Protein AF-A0A0B5HPB4-F1 (afdb_monomer_lite)

Foldseek 3Di:
DDPVVVVVVVVVVVVVVVVVVVVVVVVVVVVPDPPPDPDPPVPQQLVRVDPDPVSSVVRLVVLLVVCLVVLPLVSLVSNPDPVSSLVSNLSSCLSVVVLVRNPPPVSSVVD

Sequence (111 aa):
MNKKYNNLIIFLVALVVVLIVISYLKNLNVQEKTDLGGETTVQKSCGETCKTEACLYGCYSSTINLAVAEGNIDRCNEIKSDATKQSCLDQVNLALKNCNKIVNQGLRELC

pLDDT: mean 73.92, std 15.48, range [35.47, 92.44]

Structure (mmCIF, N/CA/C/O backbone):
data_AF-A0A0B5HPB4-F1
#
_entry.id   AF-A0A0B5HPB4-F1
#
loop_
_atom_site.group_PDB
_atom_site.id
_atom_site.type_symbol
_atom_site.label_atom_id
_atom_site.label_alt_id
_atom_site.label_comp_id
_atom_site.label_asym_id
_atom_site.label_entity_id
_atom_site.label_seq_id
_atom_site.pdbx_PDB_ins_code
_atom_site.Cartn_x
_atom_site.Cartn_y
_atom_site.Cartn_z
_atom_site.occupancy
_atom_site.B_iso_or_equiv
_atom_site.auth_seq_id
_atom_site.auth_comp_id
_atom_site.auth_asym_id
_atom_site.auth_atom_id
_atom_site.pdbx_PDB_model_num
ATOM 1 N N . MET A 1 1 ? 43.621 40.023 -2.710 1.00 53.75 1 MET A N 1
ATOM 2 C CA . MET A 1 1 ? 43.277 38.651 -2.269 1.00 53.75 1 MET A CA 1
ATOM 3 C C . MET A 1 1 ? 43.383 37.708 -3.458 1.00 53.75 1 MET A C 1
ATOM 5 O O . MET A 1 1 ? 42.753 37.943 -4.479 1.00 53.75 1 MET A O 1
ATOM 9 N N . ASN A 1 2 ? 44.282 36.726 -3.368 1.00 53.97 2 ASN A N 1
ATOM 10 C CA . ASN A 1 2 ? 44.743 35.900 -4.487 1.00 53.97 2 ASN A CA 1
ATOM 11 C C . ASN A 1 2 ? 43.601 35.050 -5.073 1.00 53.97 2 ASN A C 1
ATOM 13 O O . ASN A 1 2 ? 43.009 34.246 -4.359 1.00 53.97 2 ASN A O 1
ATOM 17 N N . LYS A 1 3 ? 43.339 35.179 -6.382 1.00 58.47 3 LYS A N 1
ATOM 18 C CA . LYS A 1 3 ? 42.275 34.481 -7.144 1.00 58.47 3 LYS A CA 1
ATOM 19 C C . LYS A 1 3 ? 42.241 32.957 -6.902 1.00 58.47 3 LYS A C 1
ATOM 21 O O . LYS A 1 3 ? 41.180 32.346 -6.930 1.00 58.47 3 LYS A O 1
ATOM 26 N N . LYS A 1 4 ? 43.399 32.368 -6.575 1.00 58.59 4 LYS A N 1
ATOM 27 C CA . LYS A 1 4 ? 43.562 30.959 -6.174 1.00 58.59 4 LYS A CA 1
ATOM 28 C C . LYS A 1 4 ? 42.843 30.599 -4.864 1.00 58.59 4 LYS A C 1
ATOM 30 O O . LYS A 1 4 ? 42.250 29.532 -4.791 1.00 58.59 4 LYS A O 1
ATOM 35 N N . TYR A 1 5 ? 42.846 31.481 -3.862 1.00 60.78 5 TYR A N 1
ATOM 36 C CA . TYR A 1 5 ? 42.172 31.235 -2.579 1.00 60.78 5 TYR A CA 1
ATOM 37 C C . TYR A 1 5 ? 40.654 31.305 -2.714 1.00 60.78 5 TYR A C 1
ATOM 39 O O . TYR A 1 5 ? 39.963 30.525 -2.075 1.00 60.78 5 TYR A O 1
ATOM 47 N N . ASN A 1 6 ? 40.128 32.176 -3.581 1.00 62.12 6 ASN A N 1
ATOM 48 C CA . ASN A 1 6 ? 38.685 32.254 -3.809 1.00 62.12 6 ASN A CA 1
ATOM 49 C C . ASN A 1 6 ? 38.151 30.964 -4.457 1.00 62.12 6 ASN A C 1
ATOM 51 O O . ASN A 1 6 ? 37.158 30.408 -4.005 1.00 62.12 6 ASN A O 1
ATOM 55 N N . ASN A 1 7 ? 38.872 30.425 -5.447 1.00 67.38 7 ASN A N 1
ATOM 56 C CA . ASN A 1 7 ? 38.519 29.141 -6.058 1.00 67.38 7 ASN A CA 1
ATOM 57 C C . ASN A 1 7 ? 38.657 27.968 -5.075 1.00 67.38 7 ASN A C 1
ATOM 59 O O . ASN A 1 7 ? 37.837 27.055 -5.103 1.00 67.38 7 ASN A O 1
ATOM 63 N N . LEU A 1 8 ? 39.660 28.003 -4.190 1.00 74.31 8 LEU A N 1
ATOM 64 C CA . LEU A 1 8 ? 39.841 26.987 -3.152 1.00 74.31 8 LEU A CA 1
ATOM 65 C C . LEU A 1 8 ? 38.703 27.021 -2.121 1.00 74.31 8 LEU A C 1
ATOM 67 O O . LEU A 1 8 ? 38.196 25.973 -1.738 1.00 74.31 8 LEU A O 1
ATOM 71 N N . ILE A 1 9 ? 38.256 28.213 -1.717 1.00 74.81 9 ILE A N 1
ATOM 72 C CA . ILE A 1 9 ? 37.119 28.383 -0.803 1.00 74.81 9 ILE A CA 1
ATOM 73 C C . ILE A 1 9 ? 35.829 27.876 -1.454 1.00 74.81 9 ILE A C 1
ATOM 75 O O . ILE A 1 9 ? 35.102 27.111 -0.829 1.00 74.81 9 ILE A O 1
ATOM 79 N N . ILE A 1 10 ? 35.569 28.229 -2.716 1.00 75.81 10 ILE A N 1
ATOM 80 C CA . ILE A 1 10 ? 34.388 27.746 -3.451 1.00 75.81 10 ILE A CA 1
ATOM 81 C C . ILE A 1 10 ? 34.395 26.214 -3.545 1.00 75.81 10 ILE A C 1
ATOM 83 O O . ILE A 1 10 ? 33.370 25.577 -3.310 1.00 75.81 10 ILE A O 1
ATOM 87 N N . PHE A 1 11 ? 35.555 25.614 -3.826 1.00 79.94 11 PHE A N 1
ATOM 88 C CA . PHE A 1 11 ? 35.703 24.161 -3.877 1.00 79.94 11 PHE A CA 1
ATOM 89 C C . PHE A 1 11 ? 35.436 23.500 -2.518 1.00 79.94 11 PHE A C 1
ATOM 91 O O . PHE A 1 11 ? 34.715 22.507 -2.448 1.00 79.94 11 PHE A O 1
ATOM 98 N N . LEU A 1 12 ? 35.961 24.070 -1.429 1.00 80.00 12 LEU A N 1
ATOM 99 C CA . LEU A 1 12 ? 35.725 23.565 -0.075 1.00 80.00 12 LEU A CA 1
ATOM 100 C C . LEU A 1 12 ? 34.247 23.653 0.320 1.00 80.00 12 LEU A C 1
ATOM 102 O O . LEU A 1 12 ? 33.710 22.696 0.871 1.00 80.00 12 LEU A O 1
ATOM 106 N N . VAL A 1 13 ? 33.570 24.757 -0.005 1.00 80.62 13 VAL A N 1
ATOM 107 C CA . VAL A 1 13 ? 32.133 24.917 0.263 1.00 80.62 13 VAL A CA 1
ATOM 108 C C . VAL A 1 13 ? 31.316 23.892 -0.526 1.00 80.62 13 VAL A C 1
ATOM 110 O O . VAL A 1 13 ? 30.454 23.230 0.050 1.00 80.62 13 VAL A O 1
ATOM 113 N N . ALA A 1 14 ? 31.617 23.697 -1.812 1.00 78.00 14 ALA A N 1
ATOM 114 C CA . ALA A 1 14 ? 30.946 22.690 -2.632 1.00 78.00 14 ALA A CA 1
ATOM 115 C C . ALA A 1 14 ? 31.139 21.271 -2.068 1.00 78.00 14 ALA A C 1
ATOM 117 O O . ALA A 1 14 ? 30.181 20.506 -1.976 1.00 78.00 14 ALA A O 1
ATOM 118 N N . LEU A 1 15 ? 32.353 20.934 -1.624 1.00 84.88 15 LEU A N 1
ATOM 119 C CA . LEU A 1 15 ? 32.663 19.630 -1.042 1.00 84.88 15 LEU A CA 1
ATOM 120 C C . LEU A 1 15 ? 31.907 19.383 0.274 1.00 84.88 15 LEU A C 1
ATOM 122 O O . LEU A 1 15 ? 31.387 18.289 0.482 1.00 84.88 15 LEU A O 1
ATOM 126 N N . VAL A 1 16 ? 31.773 20.402 1.129 1.00 83.44 16 VAL A N 1
ATOM 127 C CA . VAL A 1 16 ? 30.967 20.312 2.359 1.00 83.44 16 VAL A CA 1
ATOM 128 C C . VAL A 1 16 ? 29.491 20.073 2.034 1.00 83.44 16 VAL A C 1
ATOM 130 O O . VAL A 1 16 ? 28.874 19.201 2.641 1.00 83.44 16 VAL A O 1
ATOM 133 N N . VAL A 1 17 ? 28.930 20.777 1.046 1.00 79.25 17 VAL A N 1
ATOM 134 C CA . VAL A 1 17 ? 27.537 20.567 0.614 1.00 79.25 17 VAL A CA 1
ATOM 135 C C . VAL A 1 17 ? 27.330 19.141 0.098 1.00 79.25 17 VAL A C 1
ATOM 137 O O . VAL A 1 17 ? 26.363 18.489 0.488 1.00 79.25 17 VAL A O 1
ATOM 140 N N . VAL A 1 18 ? 28.259 18.611 -0.703 1.00 80.38 18 VAL A N 1
ATOM 141 C CA . VAL A 1 18 ? 28.193 17.219 -1.183 1.00 80.38 18 VAL A CA 1
ATOM 142 C C . VAL A 1 18 ? 28.248 16.221 -0.020 1.00 80.38 18 VAL A C 1
ATOM 144 O O . VAL A 1 18 ? 27.456 15.281 0.010 1.00 80.38 18 VAL A O 1
ATOM 147 N N . LEU A 1 19 ? 29.121 16.428 0.971 1.00 75.62 19 LEU A N 1
ATOM 148 C CA . LEU A 1 19 ? 29.203 15.558 2.151 1.00 75.62 19 LEU A CA 1
ATOM 149 C C . LEU A 1 19 ? 27.927 15.589 3.001 1.00 75.62 19 LEU A C 1
ATOM 151 O O . LEU A 1 19 ? 27.502 14.544 3.501 1.00 75.62 19 LEU A O 1
ATOM 155 N N . ILE A 1 20 ? 27.291 16.756 3.135 1.00 75.19 20 ILE A N 1
ATOM 156 C CA . ILE A 1 20 ? 25.994 16.890 3.807 1.00 75.19 20 ILE A CA 1
ATOM 157 C C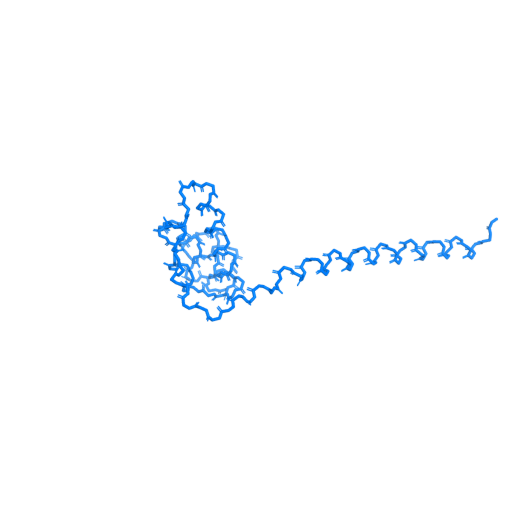 . ILE A 1 20 ? 24.942 16.071 3.052 1.00 75.19 20 ILE A C 1
ATOM 159 O O . ILE A 1 20 ? 24.282 15.232 3.660 1.00 75.19 20 ILE A O 1
ATOM 163 N N . VAL A 1 21 ? 24.837 16.226 1.729 1.00 70.31 21 VAL A N 1
ATOM 164 C CA . VAL A 1 21 ? 23.868 15.488 0.898 1.00 70.31 21 VAL A CA 1
ATOM 165 C C . VAL A 1 21 ? 24.081 13.971 0.985 1.00 70.31 21 VAL A C 1
ATOM 167 O O . VAL A 1 21 ? 23.119 13.232 1.183 1.00 70.31 21 VAL A O 1
ATOM 170 N N . ILE A 1 22 ? 25.330 13.493 0.935 1.00 68.94 22 ILE A N 1
ATOM 171 C CA . ILE A 1 22 ? 25.658 12.065 1.114 1.00 68.94 22 ILE A CA 1
ATOM 172 C C . ILE A 1 22 ? 25.275 11.576 2.518 1.00 68.94 22 ILE A C 1
ATOM 174 O O . ILE A 1 22 ? 24.799 10.452 2.668 1.00 68.94 22 ILE A O 1
ATOM 178 N N . SER A 1 23 ? 25.453 12.406 3.548 1.00 59.53 23 SER A N 1
ATOM 179 C CA . SER A 1 23 ? 25.074 12.064 4.926 1.00 59.53 23 SER A CA 1
ATOM 180 C C . SER A 1 23 ? 23.554 11.957 5.082 1.00 59.53 23 SER A C 1
ATOM 182 O O . SER A 1 23 ? 23.076 11.013 5.707 1.00 59.53 23 SER A O 1
ATOM 184 N N . TYR A 1 24 ? 22.789 12.853 4.447 1.00 56.91 24 TYR A N 1
ATOM 185 C CA . TYR A 1 24 ? 21.326 12.759 4.377 1.00 56.91 24 TYR A CA 1
ATOM 186 C C . TYR A 1 24 ? 20.865 11.503 3.618 1.00 56.91 24 TYR A C 1
ATOM 188 O O . TYR A 1 24 ? 19.980 10.797 4.096 1.00 56.91 24 TYR A O 1
ATOM 196 N N . LEU A 1 25 ? 21.499 11.171 2.487 1.00 55.72 25 LEU A N 1
ATOM 197 C CA . LEU A 1 25 ? 21.208 9.954 1.712 1.00 55.72 25 LEU A CA 1
ATOM 198 C C . LEU A 1 25 ? 21.549 8.668 2.480 1.00 55.72 25 LEU A C 1
ATOM 200 O O . LEU A 1 25 ? 20.783 7.709 2.440 1.00 55.72 25 LEU A O 1
ATOM 204 N N . LYS A 1 26 ? 22.661 8.639 3.227 1.00 54.38 26 LYS A N 1
ATOM 205 C CA . LYS A 1 26 ? 22.974 7.520 4.129 1.00 54.38 26 LYS A CA 1
ATOM 206 C C . LYS A 1 26 ? 21.941 7.387 5.241 1.00 54.38 26 LYS A C 1
ATOM 208 O O . LYS A 1 26 ? 21.562 6.268 5.551 1.00 54.38 26 LYS A O 1
ATOM 213 N N . ASN A 1 27 ? 21.466 8.493 5.810 1.00 48.38 27 ASN A N 1
ATOM 214 C CA . ASN A 1 27 ? 20.439 8.450 6.852 1.00 48.38 27 ASN A CA 1
ATOM 215 C C . ASN A 1 27 ? 19.091 7.916 6.325 1.00 48.38 27 ASN A C 1
ATOM 217 O O . ASN A 1 27 ? 18.360 7.268 7.065 1.00 48.38 27 ASN A O 1
ATOM 221 N N . LEU A 1 28 ? 18.796 8.120 5.035 1.00 49.47 28 LEU A N 1
ATOM 222 C CA . LEU A 1 28 ? 17.642 7.518 4.356 1.00 49.47 28 LEU A CA 1
ATOM 223 C C . LEU A 1 28 ? 17.830 6.009 4.102 1.00 49.47 28 LEU A C 1
ATOM 225 O O . LEU A 1 28 ? 16.894 5.246 4.300 1.00 49.47 28 LEU A O 1
ATOM 229 N N . ASN A 1 29 ? 19.044 5.559 3.762 1.00 42.69 29 ASN A N 1
ATOM 230 C CA . ASN A 1 29 ? 19.367 4.132 3.579 1.00 42.69 29 ASN A CA 1
ATOM 231 C C . ASN A 1 29 ? 19.594 3.348 4.889 1.00 42.69 29 ASN A C 1
ATOM 233 O O . ASN A 1 29 ? 19.732 2.130 4.851 1.00 42.69 29 ASN A O 1
ATOM 237 N N . VAL A 1 30 ? 19.660 4.012 6.048 1.00 45.28 30 VAL A N 1
ATOM 238 C CA . VAL A 1 30 ? 19.804 3.356 7.366 1.00 45.28 30 VAL A CA 1
ATOM 239 C C . VAL A 1 30 ? 18.442 3.014 7.992 1.00 45.28 30 VAL A C 1
ATOM 241 O O . VAL A 1 30 ? 18.394 2.293 8.984 1.00 45.28 30 VAL A O 1
ATOM 244 N N . GLN A 1 31 ? 17.321 3.430 7.389 1.00 45.53 31 GLN A N 1
ATOM 245 C CA . GLN A 1 31 ? 15.995 2.925 7.776 1.00 45.53 31 GLN A CA 1
ATOM 246 C C . GLN A 1 31 ? 15.605 1.592 7.121 1.00 45.53 31 GLN A C 1
ATOM 248 O O . GLN A 1 31 ? 14.547 1.058 7.441 1.00 45.53 31 GLN A O 1
ATOM 253 N N . GLU A 1 32 ? 16.466 0.990 6.298 1.00 51.94 32 GLU A N 1
ATOM 254 C CA . GLU A 1 32 ? 16.342 -0.421 5.930 1.00 51.94 32 GLU A CA 1
ATOM 255 C C . GLU A 1 32 ? 17.401 -1.249 6.656 1.00 51.94 32 GLU A C 1
ATOM 257 O O . GLU A 1 32 ? 18.536 -1.392 6.202 1.00 51.94 32 GLU A O 1
ATOM 262 N N . LYS A 1 33 ? 17.010 -1.767 7.824 1.00 46.06 33 LYS A N 1
ATOM 263 C CA . LYS A 1 33 ? 17.242 -3.143 8.299 1.00 46.06 33 LYS A CA 1
ATOM 264 C C . LYS A 1 33 ? 16.881 -3.214 9.776 1.00 46.06 33 LYS A C 1
ATOM 266 O O . LYS A 1 33 ? 17.742 -3.176 10.651 1.00 46.06 33 LYS A O 1
ATOM 271 N N . THR A 1 34 ? 15.596 -3.402 10.035 1.00 41.41 34 THR A N 1
ATOM 272 C CA . THR A 1 34 ? 15.179 -4.097 11.251 1.00 41.41 34 THR A CA 1
ATOM 273 C C . THR A 1 34 ? 14.674 -5.467 10.826 1.00 41.41 34 THR A C 1
ATOM 275 O O . THR A 1 34 ? 13.479 -5.729 10.766 1.00 41.41 34 THR A O 1
ATOM 278 N N . ASP A 1 35 ? 15.630 -6.320 10.463 1.00 51.50 35 ASP A N 1
ATOM 279 C CA . ASP A 1 35 ? 15.449 -7.765 10.392 1.00 51.50 35 ASP A CA 1
ATOM 280 C C . ASP A 1 35 ? 15.359 -8.260 11.845 1.00 51.50 35 ASP A C 1
ATOM 282 O O . ASP A 1 35 ? 16.352 -8.620 12.479 1.00 51.50 35 ASP A O 1
ATOM 286 N N . LEU A 1 36 ? 14.176 -8.117 12.444 1.00 46.34 36 LEU A N 1
ATOM 287 C CA . LEU A 1 36 ? 13.860 -8.719 13.733 1.00 46.34 36 LEU A CA 1
ATOM 288 C C . LEU A 1 36 ? 13.301 -10.102 13.455 1.00 46.34 36 LEU A C 1
ATOM 290 O O . LEU A 1 36 ? 12.097 -10.252 13.312 1.00 46.34 36 LEU A O 1
ATOM 294 N N . GLY A 1 37 ? 14.220 -11.063 13.401 1.00 35.47 37 GLY A N 1
ATOM 295 C CA . GLY A 1 37 ? 14.064 -12.374 14.016 1.00 35.47 37 GLY A CA 1
ATOM 296 C C . GLY A 1 37 ? 12.929 -13.245 13.490 1.00 35.47 37 GLY A C 1
ATOM 297 O O . GLY A 1 37 ? 11.755 -12.901 13.527 1.00 35.47 37 GLY A O 1
ATOM 298 N N . GLY A 1 38 ? 13.286 -14.475 13.133 1.00 37.06 38 GLY A N 1
ATOM 299 C CA . GLY A 1 38 ? 12.345 -15.584 13.122 1.00 37.06 38 GLY A CA 1
ATOM 300 C C . GLY A 1 38 ? 11.730 -15.796 14.508 1.00 37.06 38 GLY A C 1
ATOM 301 O O . GLY A 1 38 ? 12.159 -16.655 15.265 1.00 37.06 38 GLY A O 1
ATOM 302 N N . GLU A 1 39 ? 10.701 -15.028 14.823 1.00 36.25 39 GLU A N 1
ATOM 303 C CA . GLU A 1 39 ? 9.603 -15.441 15.667 1.00 36.25 39 GLU A CA 1
ATOM 304 C C . GLU A 1 39 ? 8.389 -15.465 14.752 1.00 36.25 39 GLU A C 1
ATOM 306 O O . GLU A 1 39 ? 8.094 -14.487 14.064 1.00 36.25 39 GLU A O 1
ATOM 311 N N . THR A 1 40 ? 7.655 -16.572 14.760 1.00 41.50 40 THR A N 1
ATOM 312 C CA . THR A 1 40 ? 6.226 -16.596 14.440 1.00 41.50 40 THR A CA 1
ATOM 313 C C . THR A 1 40 ? 5.498 -15.662 15.411 1.00 41.50 40 THR A C 1
ATOM 315 O O . THR A 1 40 ? 4.759 -16.085 16.296 1.00 41.50 40 THR A O 1
ATOM 318 N N . THR A 1 41 ? 5.742 -14.362 15.281 1.00 40.88 41 THR A N 1
ATOM 319 C CA . THR A 1 41 ? 4.860 -13.334 15.778 1.00 40.88 41 THR A CA 1
ATOM 320 C C . THR A 1 41 ? 3.602 -13.535 14.965 1.00 40.88 41 THR A C 1
ATOM 322 O O . THR A 1 41 ? 3.591 -13.383 13.747 1.00 40.88 41 THR A O 1
ATOM 325 N N . VAL A 1 42 ? 2.538 -13.971 15.633 1.00 45.59 42 VAL A N 1
ATOM 326 C CA . VAL A 1 42 ? 1.192 -13.820 15.095 1.00 45.59 42 VAL A CA 1
ATOM 327 C C . VAL A 1 42 ? 1.060 -12.325 14.837 1.00 45.59 42 VAL A C 1
ATOM 329 O O . VAL A 1 42 ? 0.873 -11.550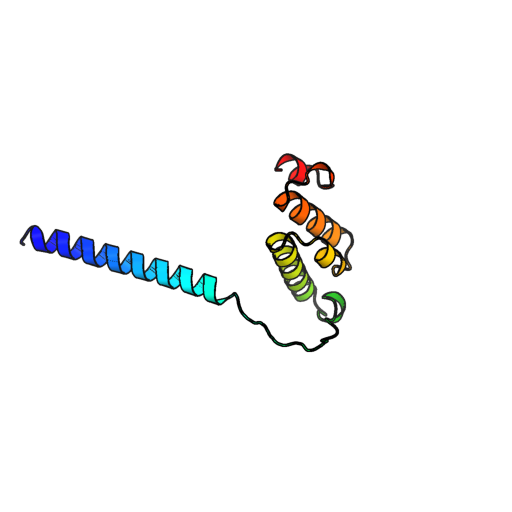 15.777 1.00 45.59 42 VAL A O 1
ATOM 332 N N . GLN A 1 43 ? 1.317 -11.909 13.596 1.00 53.22 43 GLN A N 1
ATOM 333 C CA . GLN A 1 43 ? 1.351 -10.512 13.215 1.00 53.22 43 GLN A CA 1
ATOM 334 C C . GLN A 1 43 ? -0.092 -10.044 13.312 1.00 53.22 43 GLN A C 1
ATOM 336 O O . GLN A 1 43 ? -0.918 -10.302 12.440 1.00 53.22 43 GLN A O 1
ATOM 341 N N . LYS A 1 44 ? -0.430 -9.468 14.467 1.00 59.50 44 LYS A N 1
ATOM 342 C CA . LYS A 1 44 ? -1.759 -8.930 14.720 1.00 59.50 44 LYS A CA 1
ATOM 343 C C . LYS A 1 44 ? -2.044 -7.927 13.620 1.00 59.50 44 LYS A C 1
ATOM 345 O O . LYS A 1 44 ? -1.267 -6.987 13.428 1.00 59.50 44 LYS A O 1
ATOM 350 N N . SER A 1 45 ? -3.155 -8.134 12.919 1.00 68.44 45 SER A N 1
ATOM 351 C CA . SER A 1 45 ? -3.583 -7.229 11.857 1.00 68.44 45 SER A CA 1
ATOM 352 C C . SER A 1 45 ? -3.638 -5.796 12.394 1.00 68.44 45 SER A C 1
ATOM 354 O O . SER A 1 45 ? -3.841 -5.581 13.593 1.00 68.44 45 SER A O 1
ATOM 356 N N . CYS A 1 46 ? -3.497 -4.788 11.531 1.00 73.00 46 CYS A N 1
ATOM 357 C CA . CYS A 1 46 ? -3.624 -3.391 11.961 1.00 73.00 46 CYS A CA 1
ATOM 358 C C . CYS A 1 46 ? -4.918 -3.155 12.764 1.00 73.00 46 CYS A C 1
ATOM 360 O O . CYS A 1 46 ? -4.897 -2.437 13.758 1.00 73.00 46 CYS A O 1
ATOM 362 N N . GLY A 1 47 ? -6.010 -3.845 12.409 1.00 68.81 47 GLY A N 1
ATOM 363 C CA . GLY A 1 47 ? -7.281 -3.830 13.144 1.00 68.81 47 GLY A CA 1
ATOM 364 C C . GLY A 1 47 ? -7.249 -4.433 14.556 1.00 68.81 47 GLY A C 1
ATOM 365 O O . GLY A 1 47 ? -8.116 -4.128 15.364 1.00 68.81 47 GLY A O 1
ATOM 366 N N . GLU A 1 48 ? -6.283 -5.292 14.865 1.00 71.44 48 GLU A N 1
ATOM 367 C CA . GLU A 1 48 ? -6.100 -5.903 16.190 1.00 71.44 48 GLU A CA 1
ATOM 368 C C . GLU A 1 48 ? -5.069 -5.158 17.045 1.00 71.44 48 GLU A C 1
ATOM 370 O O . GLU A 1 48 ? -5.126 -5.211 18.276 1.00 71.44 48 GLU A O 1
ATOM 375 N N . THR A 1 49 ? -4.129 -4.465 16.400 1.00 72.62 49 THR A N 1
ATOM 376 C CA . THR A 1 49 ? -3.048 -3.724 17.064 1.00 72.62 49 THR A CA 1
ATOM 377 C C . THR A 1 49 ? -3.446 -2.277 17.364 1.00 72.62 49 THR A C 1
ATOM 379 O O . THR A 1 49 ? -3.109 -1.746 18.423 1.00 72.62 49 THR A O 1
ATOM 382 N N . CYS A 1 50 ? -4.202 -1.637 16.470 1.00 78.81 50 CYS A N 1
ATOM 383 C CA . CYS A 1 50 ? -4.568 -0.231 16.579 1.00 78.81 50 CYS A CA 1
ATOM 384 C C . CYS A 1 50 ? -5.991 -0.036 17.108 1.00 78.81 50 CYS A C 1
ATOM 386 O O . CYS A 1 50 ? -6.955 -0.547 16.550 1.00 78.81 50 CYS A O 1
ATOM 388 N N . LYS A 1 51 ? -6.123 0.774 18.167 1.00 77.06 51 LYS A N 1
ATOM 389 C CA . LYS A 1 51 ? -7.417 1.153 18.772 1.00 77.06 51 LYS A CA 1
ATOM 390 C C . LYS A 1 51 ? -7.888 2.559 18.391 1.00 77.06 51 LYS A C 1
ATOM 392 O O . LYS A 1 51 ? -8.940 2.995 18.844 1.00 77.06 51 LYS A O 1
ATOM 397 N N . THR A 1 52 ? -7.088 3.286 17.615 1.00 78.19 52 THR A N 1
ATOM 398 C CA . THR A 1 52 ? -7.379 4.652 17.172 1.00 78.19 52 THR A CA 1
ATOM 399 C C . THR A 1 52 ? -7.288 4.736 15.655 1.00 78.19 52 THR A C 1
ATOM 401 O O . THR A 1 52 ? -6.454 4.068 15.040 1.00 78.19 52 THR A O 1
ATOM 404 N N . GLU A 1 53 ? -8.103 5.607 15.063 1.00 73.50 53 GLU A N 1
ATOM 405 C CA . GLU A 1 53 ? -8.107 5.871 13.617 1.00 73.50 53 GLU A CA 1
ATOM 406 C C . GLU A 1 53 ? -6.728 6.304 13.102 1.00 73.50 53 GLU A C 1
ATOM 408 O O . GLU A 1 53 ? -6.259 5.820 12.077 1.00 73.50 53 GLU A O 1
ATOM 413 N N . ALA A 1 54 ? -6.017 7.149 13.856 1.00 75.38 54 ALA A N 1
ATOM 414 C CA . ALA A 1 54 ? -4.674 7.595 13.485 1.00 75.38 54 ALA A CA 1
ATOM 415 C C . ALA A 1 54 ? -3.663 6.434 13.422 1.00 75.38 54 ALA A C 1
ATOM 417 O O . ALA A 1 54 ? -2.832 6.381 12.516 1.00 75.38 54 ALA A O 1
ATOM 418 N N . CYS A 1 55 ? -3.752 5.483 14.358 1.00 77.81 55 CYS A N 1
ATOM 419 C CA . CYS A 1 55 ? -2.906 4.292 14.350 1.00 77.81 55 CYS A CA 1
ATOM 420 C C . CYS A 1 55 ? -3.261 3.383 13.167 1.00 77.81 55 CYS A C 1
ATOM 422 O O . CYS A 1 55 ? -2.363 2.932 12.461 1.00 77.81 55 CYS A O 1
ATOM 424 N N . LEU A 1 56 ? -4.557 3.160 12.910 1.00 77.50 56 LEU A N 1
ATOM 425 C CA . LEU A 1 56 ? -5.021 2.356 11.775 1.00 77.50 56 LEU A CA 1
ATOM 426 C C . LEU A 1 56 ? -4.536 2.930 10.446 1.00 77.50 56 LEU A C 1
ATOM 428 O O . LEU A 1 56 ? -4.013 2.189 9.617 1.00 77.50 56 LEU A O 1
ATOM 432 N N . TYR A 1 57 ? -4.649 4.247 10.273 1.00 75.50 57 TYR A N 1
ATOM 433 C CA . TYR A 1 57 ? -4.170 4.938 9.082 1.00 75.50 57 TYR A CA 1
ATOM 434 C C . TYR A 1 57 ? -2.660 4.769 8.891 1.00 75.50 57 TYR A C 1
ATOM 436 O O . TYR A 1 57 ? -2.217 4.390 7.809 1.00 75.50 57 TYR A O 1
ATOM 444 N N . GLY A 1 58 ? -1.865 5.003 9.942 1.00 78.31 58 GLY A N 1
ATOM 445 C CA . GLY A 1 58 ? -0.412 4.833 9.882 1.00 78.31 58 GLY A CA 1
ATOM 446 C C . GLY A 1 58 ? -0.002 3.392 9.574 1.00 78.31 58 GLY A C 1
ATOM 447 O O . GLY A 1 58 ? 0.855 3.161 8.724 1.00 78.31 58 GLY A O 1
ATOM 448 N N . CYS A 1 59 ? -0.664 2.426 10.211 1.00 82.06 59 CYS A N 1
ATOM 449 C CA . CYS A 1 59 ? -0.404 1.006 10.007 1.00 82.06 59 CYS A CA 1
ATOM 450 C C . CYS A 1 59 ? -0.727 0.579 8.570 1.00 82.06 59 CYS A C 1
ATOM 452 O O . CYS A 1 59 ? 0.147 0.062 7.880 1.00 82.06 59 CYS A O 1
ATOM 454 N N . TYR A 1 60 ? -1.931 0.887 8.069 1.00 83.12 60 TYR A N 1
ATOM 455 C CA . TYR A 1 60 ? -2.305 0.554 6.693 1.00 83.12 60 TYR A CA 1
ATOM 456 C C . TYR A 1 60 ? -1.459 1.290 5.656 1.00 83.12 60 TYR A C 1
ATOM 458 O O . TYR A 1 60 ? -1.082 0.685 4.658 1.00 83.12 60 TYR A O 1
ATOM 466 N N . SER A 1 61 ? -1.112 2.557 5.890 1.00 83.88 61 SER A N 1
ATOM 467 C CA . SER A 1 61 ? -0.203 3.303 5.014 1.00 83.88 61 SER A CA 1
ATOM 468 C C . SER A 1 61 ? 1.161 2.612 4.909 1.00 83.88 61 SER A C 1
ATOM 470 O O . SER A 1 61 ? 1.671 2.408 3.809 1.00 83.88 61 SER A O 1
ATOM 472 N N . SER A 1 62 ? 1.717 2.150 6.035 1.00 83.56 62 SER A N 1
ATOM 473 C CA . SER A 1 62 ? 2.971 1.391 6.034 1.00 83.56 62 SER A CA 1
ATOM 474 C C . SER A 1 62 ? 2.843 0.059 5.294 1.00 83.56 62 SER A C 1
ATOM 476 O O . SER A 1 62 ? 3.730 -0.286 4.515 1.00 83.56 62 SER A O 1
ATOM 478 N N . THR A 1 63 ? 1.746 -0.678 5.500 1.00 85.12 63 THR A N 1
ATOM 479 C CA . THR A 1 63 ? 1.482 -1.937 4.787 1.00 85.12 63 THR A CA 1
ATOM 480 C C . THR A 1 63 ? 1.398 -1.712 3.279 1.00 85.12 63 THR A C 1
ATOM 482 O O . THR A 1 63 ? 1.997 -2.467 2.519 1.00 85.12 63 THR A O 1
ATOM 485 N N . ILE A 1 64 ? 0.699 -0.659 2.843 1.00 84.12 64 ILE A N 1
ATOM 486 C CA . ILE A 1 64 ? 0.561 -0.303 1.426 1.00 84.12 64 ILE A CA 1
ATOM 487 C C . ILE A 1 64 ? 1.921 0.044 0.825 1.00 84.12 64 ILE A C 1
ATOM 489 O O . ILE A 1 64 ? 2.272 -0.492 -0.221 1.00 84.12 64 ILE A O 1
ATOM 493 N N . ASN A 1 65 ? 2.709 0.894 1.489 1.00 86.06 65 ASN A N 1
ATOM 494 C CA . ASN A 1 65 ? 4.030 1.278 0.991 1.00 86.06 65 ASN A CA 1
ATOM 495 C C . ASN A 1 65 ? 4.944 0.061 0.818 1.00 86.06 65 ASN A C 1
ATOM 497 O O . ASN A 1 65 ? 5.631 -0.048 -0.194 1.00 86.06 65 ASN A O 1
ATOM 501 N N . LEU A 1 66 ? 4.910 -0.875 1.771 1.00 85.00 66 LEU A N 1
ATOM 502 C CA . LEU A 1 66 ? 5.687 -2.107 1.688 1.00 85.00 66 LEU A CA 1
ATOM 503 C C . LEU A 1 66 ? 5.188 -3.021 0.560 1.00 85.00 66 LEU A C 1
ATOM 505 O O . LEU A 1 66 ? 5.991 -3.534 -0.213 1.00 85.00 66 LEU A O 1
ATOM 509 N N . ALA A 1 67 ? 3.869 -3.175 0.416 1.00 85.69 67 ALA A N 1
ATOM 510 C CA . ALA A 1 67 ? 3.261 -3.936 -0.674 1.00 85.69 67 ALA A CA 1
ATOM 511 C C . ALA A 1 67 ? 3.661 -3.385 -2.051 1.00 85.69 67 ALA A C 1
ATOM 513 O O . ALA A 1 67 ? 3.989 -4.152 -2.952 1.00 85.69 67 ALA A O 1
ATOM 514 N N . VAL A 1 68 ? 3.671 -2.059 -2.208 1.00 84.44 68 VAL A N 1
ATOM 515 C CA . VAL A 1 68 ? 4.075 -1.380 -3.446 1.00 84.44 68 VAL A CA 1
ATOM 516 C C . VAL A 1 68 ? 5.570 -1.550 -3.708 1.00 84.44 68 VAL A C 1
ATOM 518 O O . VAL A 1 68 ? 5.944 -1.898 -4.825 1.00 84.44 68 VAL A O 1
ATOM 521 N N . ALA A 1 69 ? 6.416 -1.349 -2.694 1.00 83.19 69 ALA A N 1
ATOM 522 C CA . ALA A 1 69 ? 7.867 -1.486 -2.81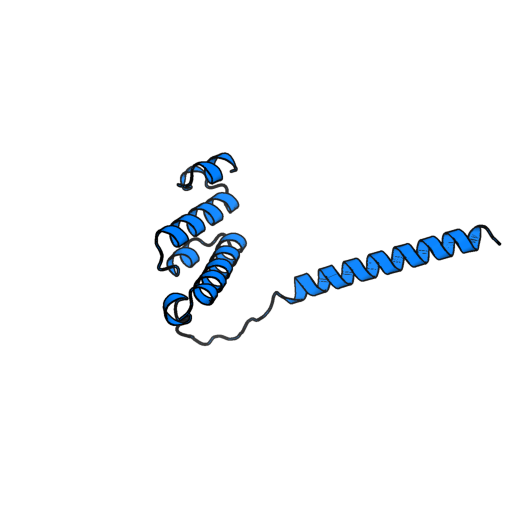9 1.00 83.19 69 ALA A CA 1
ATOM 523 C C . ALA A 1 69 ? 8.293 -2.914 -3.196 1.00 83.19 69 ALA A C 1
ATOM 525 O O . ALA A 1 69 ? 9.195 -3.097 -4.011 1.00 83.19 69 ALA A O 1
ATOM 526 N N . GLU A 1 70 ? 7.621 -3.924 -2.640 1.00 87.38 70 GLU A N 1
ATOM 527 C CA . GLU A 1 70 ? 7.877 -5.335 -2.941 1.00 87.38 70 GLU A CA 1
ATOM 528 C C . GLU A 1 70 ? 7.129 -5.841 -4.187 1.00 87.38 70 GLU A C 1
ATOM 530 O O . GLU A 1 70 ? 7.405 -6.941 -4.665 1.00 87.38 70 GLU A O 1
ATOM 535 N N . GLY A 1 71 ? 6.150 -5.087 -4.701 1.00 84.31 71 GLY A N 1
ATOM 536 C CA . GLY A 1 71 ? 5.229 -5.578 -5.730 1.00 84.31 71 GLY A CA 1
ATOM 537 C C . GLY A 1 71 ? 4.363 -6.753 -5.251 1.00 84.31 71 GLY A C 1
ATOM 538 O O . GLY A 1 71 ? 3.963 -7.598 -6.051 1.00 84.31 71 GLY A O 1
ATOM 539 N N . ASN A 1 72 ? 4.103 -6.846 -3.945 1.00 86.81 72 ASN A N 1
ATOM 540 C CA . ASN A 1 72 ? 3.470 -7.999 -3.318 1.00 86.81 72 ASN A CA 1
ATOM 541 C C . ASN A 1 72 ? 1.999 -7.726 -2.980 1.00 86.81 72 ASN A C 1
ATOM 543 O O . ASN A 1 72 ? 1.662 -7.043 -2.012 1.00 86.81 72 ASN A O 1
ATOM 547 N N . ILE A 1 73 ? 1.118 -8.327 -3.775 1.00 86.38 73 ILE A N 1
ATOM 548 C CA . ILE A 1 73 ? -0.334 -8.179 -3.677 1.00 86.38 73 ILE A CA 1
ATOM 549 C C . ILE A 1 73 ? -0.896 -8.861 -2.416 1.00 86.38 73 ILE A C 1
ATOM 551 O O . ILE A 1 73 ? -1.916 -8.424 -1.878 1.00 86.38 73 ILE A O 1
ATOM 555 N N . ASP A 1 74 ? -0.229 -9.902 -1.907 1.00 87.81 74 ASP A N 1
ATOM 556 C CA . ASP A 1 74 ? -0.715 -10.675 -0.762 1.00 87.81 74 ASP A CA 1
ATOM 557 C C . ASP A 1 74 ? -0.720 -9.852 0.526 1.00 87.81 74 ASP A C 1
ATOM 559 O O . ASP A 1 74 ? -1.620 -10.013 1.351 1.00 87.81 74 ASP A O 1
ATOM 563 N N . ARG A 1 75 ? 0.190 -8.880 0.654 1.00 83.25 75 ARG A N 1
ATOM 564 C CA . ARG A 1 75 ? 0.201 -7.932 1.778 1.00 83.25 75 ARG A CA 1
ATOM 565 C C . ARG A 1 75 ? -1.069 -7.090 1.856 1.00 83.25 75 ARG A C 1
ATOM 567 O O . ARG A 1 75 ? -1.529 -6.758 2.945 1.00 83.25 75 ARG A O 1
ATOM 574 N N . CYS A 1 76 ? -1.696 -6.785 0.719 1.00 86.94 76 CYS A N 1
ATOM 575 C CA . CYS A 1 76 ? -2.965 -6.061 0.712 1.00 86.94 76 CYS A CA 1
ATOM 576 C C . CYS A 1 76 ? -4.105 -6.881 1.347 1.00 86.94 76 CYS A C 1
ATOM 578 O O . CYS A 1 76 ? -5.108 -6.303 1.764 1.00 86.94 76 CYS A O 1
ATOM 580 N N . ASN A 1 77 ? -3.977 -8.211 1.462 1.00 86.12 77 ASN A N 1
ATOM 581 C CA . ASN A 1 77 ? -4.981 -9.053 2.119 1.00 86.12 77 ASN A CA 1
ATOM 582 C C . ASN A 1 77 ? -5.003 -8.902 3.646 1.00 86.12 77 ASN A C 1
ATOM 584 O O . ASN A 1 77 ? -6.002 -9.265 4.263 1.00 86.12 77 ASN A O 1
ATOM 588 N N . GLU A 1 78 ? -3.959 -8.332 4.251 1.00 80.75 78 GLU A N 1
ATOM 589 C CA . GLU A 1 78 ? -3.911 -8.031 5.689 1.00 80.75 78 GLU A CA 1
ATOM 590 C C . GLU A 1 78 ? -4.803 -6.831 6.068 1.00 80.75 78 GLU A C 1
ATOM 592 O O . GLU A 1 78 ? -5.123 -6.606 7.241 1.00 80.75 78 GLU A O 1
ATOM 597 N N . ILE A 1 79 ? -5.235 -6.054 5.068 1.00 83.94 79 ILE A N 1
ATOM 598 C CA . ILE A 1 79 ? -6.085 -4.880 5.235 1.00 83.94 79 ILE A CA 1
ATOM 599 C C . ILE A 1 79 ? -7.551 -5.320 5.311 1.00 83.94 79 ILE A C 1
ATOM 601 O O . ILE A 1 79 ? -8.116 -5.814 4.337 1.00 83.94 79 ILE A O 1
ATOM 605 N N . LYS A 1 80 ? -8.191 -5.095 6.468 1.00 80.31 80 LYS A N 1
ATOM 606 C CA . LYS A 1 80 ? -9.600 -5.474 6.702 1.00 80.31 80 LYS A CA 1
ATOM 607 C C . LYS A 1 80 ? -10.617 -4.554 6.020 1.00 80.31 80 LYS A C 1
ATOM 609 O O . LYS A 1 80 ? -11.745 -4.967 5.792 1.00 80.31 80 LYS A O 1
ATOM 614 N N . SER A 1 81 ? -10.249 -3.302 5.750 1.00 82.69 81 SER A N 1
ATOM 615 C CA . SER A 1 81 ? -11.120 -2.344 5.061 1.00 82.69 81 SER A CA 1
ATOM 616 C C . SER A 1 81 ? -11.099 -2.619 3.561 1.00 82.69 81 SER A C 1
ATOM 618 O O . SER A 1 81 ? -10.054 -2.448 2.937 1.00 82.69 81 SER A O 1
ATOM 620 N N . ASP A 1 82 ? -12.240 -2.983 2.975 1.00 84.12 82 ASP A N 1
ATOM 621 C CA . ASP A 1 82 ? -12.341 -3.293 1.541 1.00 84.12 82 ASP A CA 1
ATOM 622 C C . ASP A 1 82 ? -11.897 -2.122 0.654 1.00 84.12 82 ASP A C 1
ATOM 624 O O . ASP A 1 82 ? -11.163 -2.312 -0.314 1.00 84.12 82 ASP A O 1
ATOM 628 N N . ALA A 1 83 ? -12.267 -0.890 1.017 1.00 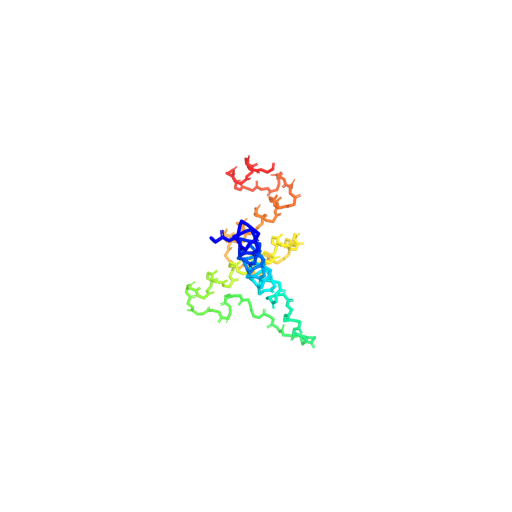82.38 83 ALA A N 1
ATOM 629 C CA . ALA A 1 83 ? -11.869 0.305 0.273 1.00 82.38 83 ALA A CA 1
ATOM 630 C C . ALA A 1 83 ? -10.349 0.539 0.332 1.00 82.38 83 ALA A C 1
ATOM 632 O O . ALA A 1 83 ? -9.709 0.841 -0.677 1.00 82.38 83 ALA A O 1
ATOM 633 N N . THR A 1 84 ? -9.751 0.364 1.513 1.00 84.19 84 THR A N 1
ATOM 634 C CA . THR A 1 84 ? -8.304 0.529 1.713 1.00 84.19 84 THR A CA 1
ATOM 635 C C . THR A 1 84 ? -7.526 -0.603 1.043 1.00 84.19 84 THR A C 1
ATOM 637 O O . THR A 1 84 ? -6.488 -0.362 0.431 1.00 84.19 84 THR A O 1
ATOM 640 N N . LYS A 1 85 ? -8.057 -1.828 1.094 1.00 89.38 85 LYS A N 1
ATOM 641 C CA . LYS A 1 85 ? -7.521 -2.992 0.397 1.00 89.38 85 LYS A CA 1
ATOM 642 C C . LYS A 1 85 ? -7.526 -2.772 -1.111 1.00 89.38 85 LYS A C 1
ATOM 644 O O . LYS A 1 85 ? -6.490 -2.954 -1.736 1.00 89.38 85 LYS A O 1
ATOM 649 N N . GLN A 1 86 ? -8.637 -2.325 -1.695 1.00 88.81 86 GLN A N 1
ATOM 650 C CA . GLN A 1 86 ? -8.691 -2.048 -3.132 1.00 88.81 86 GLN A CA 1
ATOM 651 C C . GLN A 1 86 ? -7.702 -0.949 -3.537 1.00 88.81 86 GLN A C 1
ATOM 653 O O . GLN A 1 86 ? -7.002 -1.095 -4.534 1.00 88.81 86 GLN A O 1
ATOM 658 N N . SER A 1 87 ? -7.572 0.105 -2.726 1.00 89.00 87 SER A N 1
ATOM 659 C CA . SER A 1 87 ? -6.563 1.147 -2.946 1.00 89.00 87 SER A CA 1
ATOM 660 C C . SER A 1 87 ? -5.128 0.598 -2.914 1.00 89.00 87 SER A C 1
ATOM 662 O O . SER A 1 87 ? -4.307 0.982 -3.744 1.00 89.00 87 SER A O 1
ATOM 664 N N . CYS A 1 88 ? -4.825 -0.331 -2.001 1.00 88.50 88 CYS A N 1
ATOM 665 C CA . CYS A 1 88 ? -3.544 -1.044 -1.963 1.00 88.50 88 CYS A CA 1
ATOM 666 C C . CYS A 1 88 ? -3.302 -1.823 -3.261 1.00 88.50 88 CYS A C 1
ATOM 668 O O . CYS A 1 88 ? -2.272 -1.652 -3.907 1.00 88.50 88 CYS A O 1
ATOM 670 N N . LEU A 1 89 ? -4.283 -2.631 -3.678 1.00 91.69 89 LEU A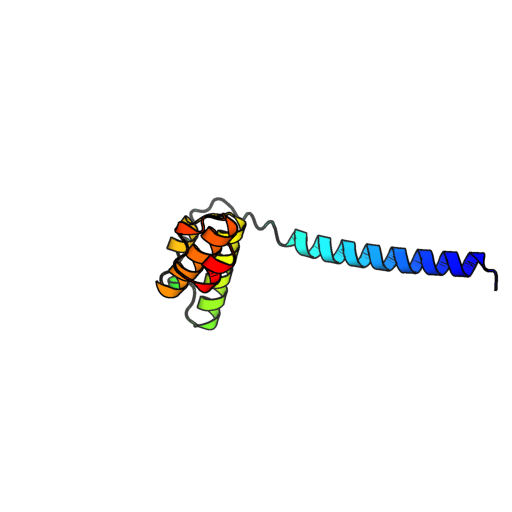 N 1
ATOM 671 C CA . LEU A 1 89 ? -4.205 -3.440 -4.895 1.00 91.69 89 LEU A CA 1
ATOM 672 C C . LEU A 1 89 ? -3.975 -2.574 -6.136 1.00 91.69 89 LEU A C 1
ATOM 674 O O . LEU A 1 89 ? -3.134 -2.904 -6.967 1.00 91.69 89 LEU A O 1
ATOM 678 N N . ASP A 1 90 ? -4.697 -1.463 -6.261 1.00 89.56 90 ASP A N 1
ATOM 679 C CA . ASP A 1 90 ? -4.568 -0.541 -7.389 1.00 89.56 90 ASP A CA 1
ATOM 680 C C . ASP A 1 90 ? -3.171 0.097 -7.442 1.00 89.56 90 ASP A C 1
ATOM 682 O O . ASP A 1 90 ? -2.580 0.179 -8.516 1.00 89.56 90 ASP A O 1
ATOM 686 N N . GLN A 1 91 ? -2.603 0.476 -6.292 1.00 89.38 91 GLN A N 1
ATOM 687 C CA . GLN A 1 91 ? -1.249 1.036 -6.209 1.00 89.38 91 GLN A CA 1
ATOM 688 C C . GLN A 1 91 ? -0.160 0.004 -6.527 1.00 89.38 91 GLN A C 1
ATOM 690 O O . GLN A 1 91 ? 0.780 0.312 -7.260 1.00 89.38 91 GLN A O 1
ATOM 695 N N . VAL A 1 92 ? -0.291 -1.231 -6.030 1.00 90.25 92 VAL A N 1
ATOM 696 C CA . VAL A 1 92 ? 0.644 -2.322 -6.357 1.00 90.25 92 VAL A CA 1
ATOM 697 C C . VAL A 1 92 ? 0.571 -2.649 -7.848 1.00 90.25 92 VAL A C 1
ATOM 699 O O . VAL A 1 92 ? 1.598 -2.750 -8.514 1.00 90.25 92 VAL A O 1
ATOM 702 N N . ASN A 1 93 ? -0.637 -2.757 -8.406 1.00 89.75 93 ASN A N 1
ATOM 703 C CA . ASN A 1 93 ? -0.820 -3.009 -9.834 1.00 89.75 93 ASN A CA 1
ATOM 704 C C . ASN A 1 93 ? -0.294 -1.858 -10.699 1.00 89.75 93 ASN A C 1
ATOM 706 O O . ASN A 1 93 ? 0.259 -2.127 -11.763 1.00 89.75 93 ASN A O 1
ATOM 710 N N . LEU A 1 94 ? -0.410 -0.606 -10.248 1.00 89.56 94 LEU A N 1
ATOM 711 C CA . LEU A 1 94 ? 0.208 0.542 -10.909 1.00 89.56 94 LEU A CA 1
ATOM 712 C C . LEU A 1 94 ? 1.738 0.415 -10.929 1.00 89.56 94 LEU A C 1
ATOM 714 O O . LEU A 1 94 ? 2.346 0.529 -11.990 1.00 89.56 94 LEU A O 1
ATOM 718 N N . ALA A 1 95 ? 2.361 0.097 -9.791 1.00 87.50 95 ALA A N 1
ATOM 719 C CA . ALA A 1 95 ? 3.811 -0.099 -9.707 1.00 87.50 95 ALA A CA 1
ATOM 720 C C . ALA A 1 95 ? 4.310 -1.269 -10.575 1.00 87.50 95 ALA A C 1
ATOM 722 O O . ALA A 1 95 ? 5.367 -1.180 -11.197 1.00 87.50 95 ALA A O 1
ATOM 723 N N . LEU A 1 96 ? 3.517 -2.340 -10.676 1.00 87.69 96 LEU A N 1
ATOM 724 C CA . LEU A 1 96 ? 3.787 -3.496 -11.536 1.00 87.69 96 LEU A CA 1
ATOM 725 C C . LEU A 1 96 ? 3.406 -3.280 -13.012 1.00 87.69 96 LEU A C 1
ATOM 727 O O . LEU A 1 96 ? 3.595 -4.187 -13.823 1.00 87.69 96 LEU A O 1
ATOM 731 N N . LYS A 1 97 ? 2.847 -2.117 -13.372 1.00 89.12 97 LYS A N 1
ATOM 732 C CA . LYS A 1 97 ? 2.298 -1.814 -14.708 1.00 89.12 97 LYS A CA 1
ATOM 733 C C . LYS A 1 97 ? 1.234 -2.808 -15.190 1.00 89.12 97 LYS A C 1
ATOM 735 O O . LYS A 1 97 ? 1.062 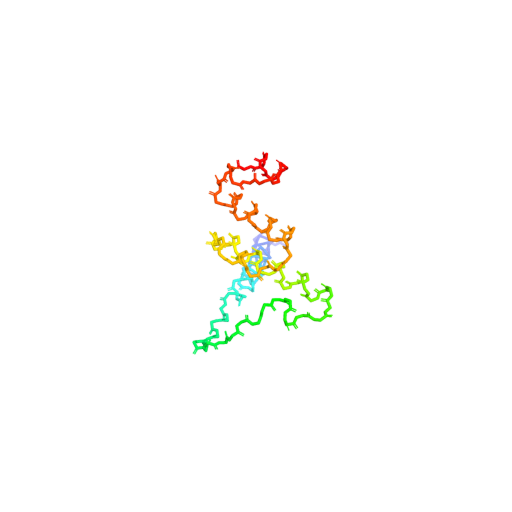-3.045 -16.385 1.00 89.12 97 LYS A O 1
ATOM 740 N N . ASN A 1 98 ? 0.488 -3.393 -14.259 1.00 89.50 98 ASN A N 1
ATOM 741 C CA . ASN A 1 98 ? -0.586 -4.343 -14.530 1.00 89.50 98 ASN A CA 1
ATOM 742 C C . ASN A 1 98 ? -1.935 -3.616 -14.650 1.00 89.50 98 ASN A C 1
ATOM 744 O O . ASN A 1 98 ? -2.864 -3.818 -13.866 1.00 89.50 98 ASN A O 1
ATOM 748 N N . CYS A 1 99 ? -2.029 -2.706 -15.622 1.00 87.06 99 CYS A N 1
ATOM 749 C CA . CYS A 1 99 ? -3.078 -1.684 -15.681 1.00 87.06 99 CYS A CA 1
ATOM 750 C C . CYS A 1 99 ? -4.505 -2.252 -15.802 1.00 87.06 99 CYS A C 1
ATOM 752 O O . CYS A 1 99 ? -5.474 -1.630 -15.370 1.00 87.06 99 CYS A O 1
ATOM 754 N N . ASN A 1 100 ? -4.658 -3.452 -16.367 1.00 92.44 100 ASN A N 1
ATOM 755 C CA . ASN A 1 100 ? -5.951 -4.131 -16.511 1.00 92.44 100 ASN A CA 1
ATOM 756 C C . ASN A 1 100 ? -6.557 -4.593 -15.170 1.00 92.44 100 ASN A C 1
ATOM 758 O O . ASN A 1 100 ? -7.755 -4.870 -15.114 1.00 92.44 100 ASN A O 1
ATOM 762 N N . LYS A 1 101 ? -5.750 -4.688 -14.107 1.00 88.62 101 LYS A N 1
ATOM 763 C CA . LYS A 1 101 ? -6.177 -5.064 -12.753 1.00 88.62 101 LYS A CA 1
ATOM 764 C C . LYS A 1 101 ? -6.544 -3.856 -11.888 1.00 88.62 101 LYS A C 1
ATOM 766 O O . LYS A 1 101 ? -7.100 -4.058 -10.812 1.00 88.62 101 LYS A O 1
ATOM 771 N N . ILE A 1 102 ? -6.250 -2.635 -12.344 1.00 88.31 102 ILE A N 1
ATOM 772 C CA . ILE A 1 102 ? -6.539 -1.399 -11.612 1.00 88.31 102 ILE A CA 1
ATOM 773 C C . ILE A 1 102 ? -8.024 -1.056 -11.761 1.00 88.31 102 ILE A C 1
ATOM 775 O O . ILE A 1 102 ? -8.526 -0.858 -12.873 1.00 88.31 102 ILE A O 1
ATOM 779 N N . VAL A 1 103 ? -8.725 -0.972 -10.631 1.00 86.31 103 VAL A N 1
ATOM 780 C CA . VAL A 1 103 ? -10.153 -0.628 -10.578 1.00 86.31 103 VAL A CA 1
ATOM 781 C C . VAL A 1 103 ? -10.346 0.886 -10.535 1.00 86.31 103 VAL A C 1
ATOM 783 O O . VAL A 1 103 ? -11.228 1.412 -11.218 1.00 86.31 103 VAL A O 1
ATOM 786 N N . ASN A 1 104 ? -9.510 1.607 -9.783 1.00 86.00 104 ASN A N 1
ATOM 787 C CA . ASN A 1 104 ? -9.524 3.064 -9.764 1.00 86.00 104 ASN A CA 1
ATOM 788 C C . ASN A 1 104 ? -9.168 3.641 -11.145 1.00 86.00 104 ASN A C 1
ATOM 790 O O . ASN A 1 104 ? -8.036 3.528 -11.617 1.00 86.00 104 ASN A O 1
ATOM 794 N N . GLN A 1 105 ? -10.140 4.296 -11.784 1.00 82.38 105 GLN A N 1
ATOM 795 C CA . GLN A 1 105 ? -9.981 4.841 -13.134 1.00 82.38 105 GLN A CA 1
ATOM 796 C C . GLN A 1 105 ? -8.861 5.883 -13.225 1.00 82.38 105 GLN A C 1
ATOM 798 O O . GLN A 1 105 ? -8.083 5.833 -14.170 1.00 82.38 105 GLN A O 1
ATOM 803 N N . GLY A 1 106 ? -8.724 6.754 -12.221 1.00 81.81 106 GLY A N 1
ATOM 804 C CA . GLY A 1 106 ? -7.673 7.771 -12.192 1.00 81.81 106 GLY A CA 1
ATOM 805 C C . GLY A 1 106 ? -6.272 7.167 -12.096 1.00 81.81 106 GLY A C 1
ATOM 806 O O . GLY A 1 106 ? -5.383 7.585 -12.825 1.00 81.81 106 GLY A O 1
ATOM 807 N N . LEU A 1 107 ? -6.066 6.137 -11.262 1.00 76.44 107 LEU A N 1
ATOM 808 C CA . LEU A 1 107 ? -4.780 5.422 -11.237 1.00 76.44 107 LEU A CA 1
ATOM 809 C C . LEU A 1 107 ? -4.525 4.665 -12.543 1.00 76.44 107 LEU A C 1
ATOM 811 O O . LEU A 1 107 ? -3.390 4.602 -13.003 1.00 76.44 107 LEU A O 1
ATOM 815 N N . ARG A 1 108 ? -5.568 4.098 -13.154 1.00 82.69 108 ARG A N 1
ATOM 816 C CA . ARG A 1 108 ? -5.433 3.344 -14.404 1.00 82.69 108 ARG A CA 1
ATOM 817 C C . ARG A 1 108 ? -4.982 4.222 -15.571 1.00 82.69 108 ARG A C 1
ATOM 819 O O . ARG A 1 108 ? -4.261 3.739 -16.436 1.00 82.69 108 ARG A O 1
ATOM 826 N N . GLU A 1 109 ? -5.386 5.488 -15.589 1.00 83.38 109 GLU A N 1
ATOM 827 C CA . GLU A 1 109 ? -4.940 6.476 -16.579 1.00 83.38 109 GLU A CA 1
ATOM 828 C C . GLU A 1 109 ? -3.456 6.860 -16.429 1.00 83.38 109 GLU A C 1
ATOM 830 O O . GLU A 1 109 ? -2.865 7.366 -17.380 1.00 83.38 109 GLU A O 1
ATOM 835 N N . LEU A 1 110 ? -2.841 6.598 -15.269 1.00 80.31 110 LEU A N 1
ATOM 836 C CA . LEU A 1 110 ? -1.449 6.953 -14.954 1.00 80.31 110 LEU A CA 1
ATOM 837 C C . LEU A 1 110 ? -0.415 5.835 -15.234 1.00 80.31 110 LEU A C 1
ATOM 839 O O . LEU A 1 110 ? 0.760 6.034 -14.932 1.00 80.31 110 LEU A O 1
ATOM 843 N N . CYS A 1 111 ? -0.832 4.669 -15.740 1.00 78.75 111 CYS A N 1
ATOM 844 C CA . CYS A 1 111 ? -0.067 3.406 -15.712 1.00 78.75 111 CYS A CA 1
ATOM 845 C C . CYS A 1 111 ? 1.031 3.198 -16.800 1.00 78.75 111 CYS A C 1
ATOM 847 O O . CYS A 1 111 ? 0.717 3.344 -17.996 1.00 78.75 111 CYS A O 1
#

Radius of gyration: 22.12 Å; chains: 1; bounding box: 57×55×35 Å

Secondary structure (DSSP, 8-state):
--HHHHHHHHHHHHHHHHHHHHHHHHHHHTTS-------------HHHH--SHHHHHHHHHHHHHHHHHHT-GGGGGG---HHHHHHHHHHHHHHTT-GGG---HHHHHT-